Protein AF-A0AAU6KZG9-F1 (afdb_monomer)

Secondary structure (DSSP, 8-state):
-------S------S-TTHHHHH-SHHHHHHHHHTTHHHHHHHH------STT-----

Radius of gyration: 17.08 Å; Cα contacts (8 Å, |Δi|>4): 7; chains: 1; bounding box: 44×20×41 Å

Sequence (58 aa):
MQSSHAAAAVSSTFDDPNLVAYGGLEPVVRLAERCGLPTLAGEHIRLPVSKAGLRQVP

Foldseek 3Di:
DDDPDPCPDDDDDDPDPCCCVPVNCVVVVVVCVVVVVVVVCVVPPDDDPDPPDPPVDD

pLDDT: mean 76.46, std 14.41, range [48.19, 93.19]

Mean predicted aligned error: 12.06 Å

Solvent-accessible surface area (backbone atoms only — not comparable to full-atom values): 4147 Å² total; per-residue (Å²): 140,83,84,86,73,73,79,88,72,87,87,87,85,75,93,54,96,54,42,55,80,79,64,38,60,64,65,58,53,56,49,38,55,77,70,44,44,64,59,52,43,66,74,73,55,80,78,78,88,67,86,81,72,85,74,80,71,135

Structure (mmCIF, N/CA/C/O backbone):
data_AF-A0AAU6KZG9-F1
#
_entry.id   AF-A0AAU6KZG9-F1
#
loop_
_atom_site.group_PDB
_atom_site.id
_atom_site.type_symbol
_atom_site.label_atom_id
_atom_site.label_alt_id
_atom_site.label_comp_id
_atom_site.label_asym_id
_atom_site.label_entity_id
_atom_site.label_seq_id
_atom_site.pdbx_PDB_ins_code
_atom_site.Cartn_x
_atom_site.Cartn_y
_atom_site.Cartn_z
_atom_site.occupancy
_atom_site.B_iso_or_equiv
_atom_site.auth_seq_id
_atom_site.auth_comp_id
_atom_site.auth_asym_id
_atom_site.auth_atom_id
_atom_site.pdbx_PDB_model_num
ATOM 1 N N . MET A 1 1 ? -29.367 13.307 -12.654 1.00 48.19 1 MET A N 1
ATOM 2 C CA . MET A 1 1 ? -28.998 11.876 -12.646 1.00 48.19 1 MET A CA 1
ATOM 3 C C . MET A 1 1 ? -28.334 11.588 -11.314 1.00 48.19 1 MET A C 1
ATOM 5 O O . MET A 1 1 ? -27.407 12.305 -10.971 1.00 48.19 1 MET A O 1
ATOM 9 N N . GLN A 1 2 ? -28.850 10.637 -10.538 1.00 55.97 2 GLN A N 1
ATOM 10 C CA . GLN A 1 2 ? -28.346 10.305 -9.203 1.00 55.97 2 GLN A CA 1
ATOM 11 C C . GLN A 1 2 ? -27.897 8.843 -9.251 1.00 55.97 2 GLN A C 1
ATOM 13 O O . GLN A 1 2 ? -28.713 7.960 -9.495 1.00 55.97 2 GLN A O 1
ATOM 18 N N . SER A 1 3 ? -26.593 8.592 -9.139 1.00 50.78 3 SER A N 1
ATOM 19 C CA . SER A 1 3 ? -26.039 7.238 -9.182 1.00 50.78 3 SER A CA 1
ATOM 20 C C . SER A 1 3 ? -26.296 6.529 -7.851 1.00 50.78 3 SER A C 1
ATOM 22 O O . SER A 1 3 ? -25.765 6.941 -6.823 1.00 50.78 3 SER A O 1
ATOM 24 N N . SER A 1 4 ? -27.072 5.445 -7.866 1.00 52.75 4 SER A N 1
ATOM 25 C CA . SER A 1 4 ? -27.392 4.609 -6.694 1.00 52.75 4 SER A CA 1
ATOM 26 C C . SER A 1 4 ? -26.283 3.618 -6.308 1.00 52.75 4 SER A C 1
ATOM 28 O O . SER A 1 4 ? -26.563 2.582 -5.709 1.00 52.75 4 SER A O 1
ATOM 30 N N . HIS A 1 5 ? -25.022 3.896 -6.650 1.00 55.25 5 HIS A N 1
ATOM 31 C CA . HIS A 1 5 ? -23.912 3.031 -6.258 1.00 55.25 5 HIS A CA 1
ATOM 32 C C . HIS A 1 5 ? -23.572 3.277 -4.783 1.00 55.25 5 HIS A C 1
ATOM 34 O O . HIS A 1 5 ? -22.794 4.166 -4.448 1.00 55.25 5 HIS A O 1
ATOM 40 N N . ALA A 1 6 ? -24.142 2.472 -3.887 1.00 61.81 6 ALA A N 1
ATOM 41 C CA . ALA A 1 6 ? -23.467 2.190 -2.628 1.00 61.81 6 ALA A CA 1
ATOM 42 C C . ALA A 1 6 ? -22.182 1.433 -2.998 1.00 61.81 6 ALA A C 1
ATOM 44 O O . ALA A 1 6 ? -22.251 0.410 -3.686 1.00 61.81 6 ALA A O 1
ATOM 45 N N . ALA A 1 7 ? -21.014 1.970 -2.647 1.00 61.59 7 ALA A N 1
ATOM 46 C CA . ALA A 1 7 ? -19.720 1.378 -2.969 1.00 61.59 7 ALA A CA 1
ATOM 47 C C . ALA A 1 7 ? -19.526 0.067 -2.185 1.00 61.59 7 ALA A C 1
ATOM 49 O O . ALA A 1 7 ? -18.838 0.032 -1.174 1.00 61.59 7 ALA A O 1
ATOM 50 N N . ALA A 1 8 ? -20.169 -1.016 -2.624 1.00 63.88 8 ALA A N 1
ATOM 51 C CA . ALA A 1 8 ? -19.994 -2.336 -2.024 1.00 63.88 8 ALA A CA 1
ATOM 52 C C . ALA A 1 8 ? -18.583 -2.897 -2.298 1.00 63.88 8 ALA A C 1
ATOM 54 O O . ALA A 1 8 ? -18.097 -3.723 -1.534 1.00 63.88 8 ALA A O 1
ATOM 55 N N . ALA A 1 9 ? -17.914 -2.412 -3.352 1.00 60.81 9 ALA A N 1
ATOM 56 C CA . ALA A 1 9 ? -16.485 -2.582 -3.601 1.00 60.81 9 ALA A CA 1
ATOM 57 C C . A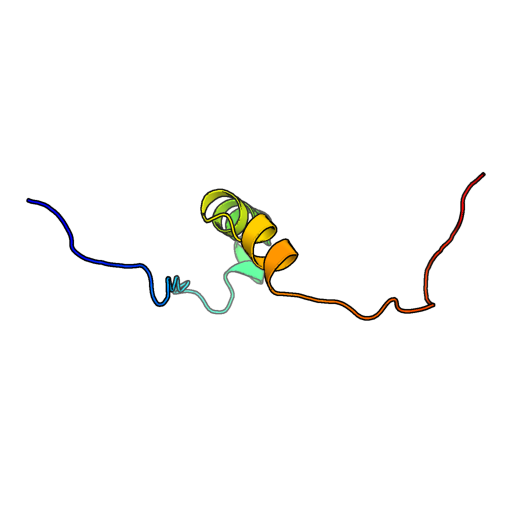LA A 1 9 ? -16.016 -1.562 -4.654 1.00 60.81 9 ALA A C 1
ATOM 59 O O . ALA A 1 9 ? -16.654 -1.410 -5.696 1.00 60.81 9 ALA A O 1
ATOM 60 N N . VAL A 1 10 ? -14.901 -0.875 -4.397 1.00 62.16 10 VAL A N 1
ATOM 61 C CA . VAL A 1 10 ? -14.186 -0.065 -5.397 1.00 62.16 10 VAL A CA 1
ATOM 62 C C . VAL A 1 10 ? -12.965 -0.868 -5.836 1.00 62.16 10 VAL A C 1
ATOM 64 O O . VAL A 1 10 ? -12.204 -1.329 -4.989 1.00 62.16 10 VAL A O 1
ATOM 67 N N . SER A 1 11 ? -12.784 -1.058 -7.143 1.00 65.31 11 SER A N 1
ATOM 68 C CA . SER A 1 11 ? -11.629 -1.757 -7.716 1.00 65.31 11 SER A CA 1
ATOM 69 C C . SER A 1 11 ? -10.917 -0.846 -8.713 1.00 65.31 11 SER A C 1
ATOM 71 O O . SER A 1 11 ? -11.567 -0.180 -9.519 1.00 65.31 11 SER A O 1
ATOM 73 N N . SER A 1 12 ? -9.587 -0.806 -8.64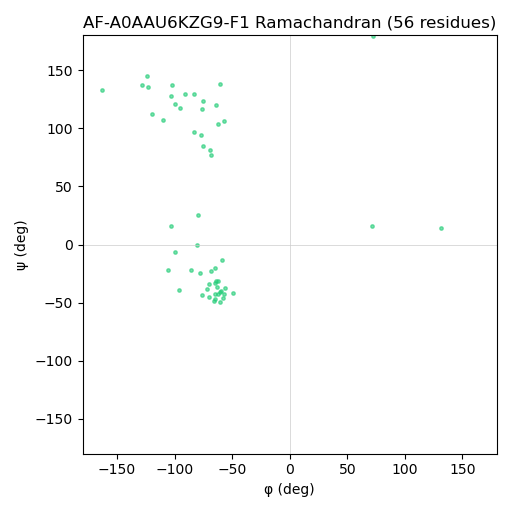2 1.00 68.31 12 SER A N 1
ATOM 74 C CA . SER A 1 12 ? -8.714 -0.174 -9.628 1.00 68.31 12 SER A CA 1
ATOM 75 C C . SER A 1 12 ? -7.632 -1.171 -10.048 1.00 68.31 12 SER A C 1
ATOM 77 O O . SER A 1 12 ? -7.075 -1.887 -9.216 1.00 68.31 12 SER A O 1
ATOM 79 N N . THR A 1 13 ? -7.351 -1.224 -11.349 1.00 75.06 13 THR A N 1
ATOM 80 C CA . THR A 1 13 ? -6.338 -2.098 -11.952 1.00 75.06 13 THR A CA 1
ATOM 81 C C . THR A 1 13 ? -5.354 -1.246 -12.737 1.00 75.06 13 THR A C 1
ATOM 83 O O . THR A 1 13 ? -5.727 -0.231 -13.322 1.00 75.06 13 THR A O 1
ATOM 86 N N . PHE A 1 14 ? -4.095 -1.667 -12.731 1.00 76.75 14 PHE A N 1
ATOM 87 C CA . PHE A 1 14 ? -3.056 -1.128 -13.594 1.00 76.75 14 PHE A CA 1
ATOM 88 C C . PHE A 1 14 ? -2.816 -2.095 -14.756 1.00 76.75 14 PHE A C 1
ATOM 90 O O . PHE A 1 14 ? -2.754 -3.303 -14.532 1.00 76.75 14 PHE A O 1
ATOM 97 N N . ASP A 1 15 ? -2.670 -1.570 -15.973 1.00 84.88 15 ASP A N 1
ATOM 98 C CA . ASP A 1 15 ? -2.549 -2.392 -17.188 1.00 84.88 15 ASP A CA 1
ATOM 99 C C . ASP A 1 15 ? -1.150 -3.003 -17.373 1.00 84.88 15 ASP A C 1
ATOM 101 O O . ASP A 1 15 ? -0.998 -4.030 -18.034 1.00 84.88 15 ASP A O 1
ATOM 105 N N . ASP A 1 16 ? -0.120 -2.387 -16.784 1.00 83.62 16 ASP A N 1
ATOM 106 C CA . ASP A 1 16 ? 1.261 -2.866 -16.859 1.00 83.62 16 ASP A CA 1
ATOM 107 C C . ASP A 1 16 ? 1.612 -3.724 -15.626 1.00 83.62 16 ASP A C 1
ATOM 109 O O . ASP A 1 16 ? 1.648 -3.199 -14.505 1.00 83.62 16 ASP A O 1
ATOM 113 N N . PRO A 1 17 ? 1.931 -5.023 -15.796 1.00 81.56 17 PRO A N 1
ATOM 114 C CA . PRO A 1 17 ? 2.344 -5.884 -14.686 1.00 81.56 17 PRO A CA 1
ATOM 115 C C . PRO A 1 17 ? 3.677 -5.456 -14.046 1.00 81.56 17 PRO A C 1
ATOM 117 O O . PRO A 1 17 ? 3.953 -5.809 -12.902 1.00 81.56 17 PRO A O 1
ATOM 120 N N . ASN A 1 18 ? 4.495 -4.682 -14.759 1.00 84.81 18 ASN A N 1
ATOM 121 C CA . ASN A 1 18 ? 5.780 -4.148 -14.319 1.00 84.81 18 ASN A CA 1
ATOM 122 C C . ASN A 1 18 ? 5.703 -2.662 -13.943 1.00 84.81 18 ASN A C 1
ATOM 124 O O . ASN A 1 18 ? 6.747 -2.016 -13.813 1.00 84.81 18 ASN A O 1
ATOM 128 N N . LEU A 1 19 ? 4.503 -2.107 -13.725 1.00 83.69 19 LEU A N 1
ATOM 129 C CA . LEU A 1 19 ? 4.323 -0.689 -13.401 1.00 83.69 19 LEU A CA 1
ATOM 130 C C . LEU A 1 19 ? 5.244 -0.220 -12.268 1.00 83.69 19 LEU A C 1
ATOM 132 O O . LEU A 1 19 ? 5.818 0.857 -12.352 1.00 83.69 19 LEU A O 1
ATOM 136 N N . VAL A 1 20 ? 5.418 -1.026 -11.219 1.00 84.56 20 VAL A N 1
ATOM 137 C CA . VAL A 1 20 ? 6.282 -0.663 -10.083 1.00 84.56 20 VAL A CA 1
ATOM 138 C C . VAL A 1 20 ? 7.763 -0.665 -10.471 1.00 84.56 20 VAL A C 1
ATOM 140 O O . VAL A 1 20 ? 8.524 0.158 -9.972 1.00 84.56 20 VAL A O 1
ATOM 143 N N . ALA A 1 21 ? 8.183 -1.555 -11.371 1.00 85.50 21 ALA A N 1
ATOM 144 C CA . ALA A 1 21 ? 9.571 -1.637 -11.817 1.00 85.50 21 ALA A CA 1
ATOM 145 C C . ALA A 1 21 ? 9.957 -0.453 -12.718 1.00 85.50 21 ALA A C 1
ATOM 147 O O . ALA A 1 21 ? 11.069 0.059 -12.606 1.00 85.50 21 ALA A O 1
ATOM 148 N N . TYR A 1 22 ? 9.043 -0.002 -13.582 1.00 84.31 22 TYR A N 1
ATOM 149 C CA . TYR A 1 22 ? 9.311 1.078 -14.540 1.00 84.31 22 TYR A CA 1
ATOM 150 C C . TYR A 1 22 ? 8.854 2.460 -14.063 1.00 84.31 22 TYR A C 1
ATOM 152 O O . TYR A 1 22 ? 9.541 3.451 -14.295 1.00 84.31 22 TYR A O 1
ATOM 160 N N . GLY A 1 23 ? 7.703 2.535 -13.397 1.00 82.12 23 GLY A N 1
ATOM 161 C CA . GLY A 1 23 ? 7.091 3.766 -12.890 1.00 82.12 23 GLY A CA 1
ATOM 162 C C . GLY A 1 23 ? 7.335 4.020 -11.403 1.00 82.12 23 GLY A C 1
ATOM 163 O O . GLY A 1 23 ? 6.983 5.084 -10.897 1.00 82.12 23 GLY A O 1
ATOM 164 N N . GLY A 1 24 ? 7.949 3.070 -10.696 1.00 86.69 24 GLY A N 1
ATOM 165 C CA . GLY A 1 24 ? 8.185 3.175 -9.263 1.00 86.69 24 GLY A CA 1
ATOM 166 C C . GLY A 1 24 ? 6.913 3.024 -8.424 1.00 86.69 24 GLY A C 1
ATOM 167 O O . GLY A 1 24 ? 5.801 2.836 -8.917 1.00 86.69 24 GLY A O 1
ATOM 168 N N . LEU A 1 25 ? 7.091 3.103 -7.105 1.00 89.00 25 LEU A N 1
ATOM 169 C CA . LEU A 1 25 ? 6.001 2.940 -6.140 1.00 89.00 25 LEU A CA 1
ATOM 170 C C . LEU A 1 25 ? 5.227 4.249 -5.878 1.00 89.00 25 LEU A C 1
ATOM 172 O O . LEU A 1 25 ? 4.073 4.207 -5.457 1.00 89.00 25 LEU A O 1
ATOM 176 N N . GLU A 1 26 ? 5.839 5.409 -6.139 1.00 90.19 26 GLU A N 1
ATOM 177 C CA . GLU A 1 26 ? 5.264 6.733 -5.844 1.00 90.19 26 GLU A CA 1
ATOM 178 C C . GLU A 1 26 ? 3.900 6.973 -6.522 1.00 90.19 26 GLU A C 1
ATOM 180 O O . GLU A 1 26 ? 2.958 7.341 -5.811 1.00 90.19 26 GLU A O 1
ATOM 185 N N . PRO A 1 27 ? 3.700 6.670 -7.820 1.00 8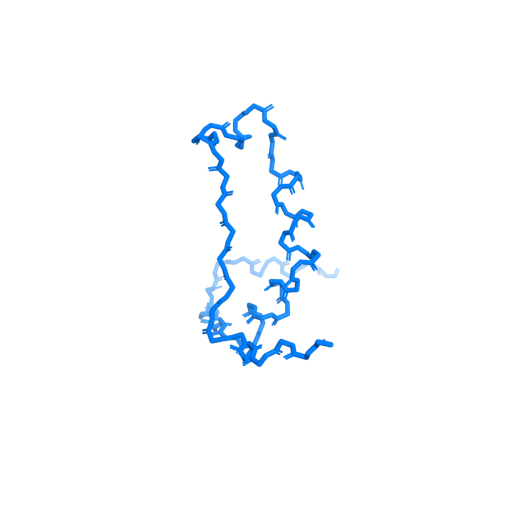4.38 27 PRO A N 1
ATOM 186 C CA . PRO A 1 27 ? 2.399 6.855 -8.464 1.00 84.38 27 PRO A CA 1
ATOM 187 C C . PRO A 1 27 ? 1.295 5.975 -7.861 1.00 84.38 27 PRO A C 1
ATOM 189 O O . PRO A 1 27 ? 0.151 6.418 -7.721 1.00 84.38 27 PRO A O 1
ATOM 192 N N . VAL A 1 28 ? 1.642 4.742 -7.471 1.00 84.94 28 VAL A N 1
ATOM 193 C CA . VAL A 1 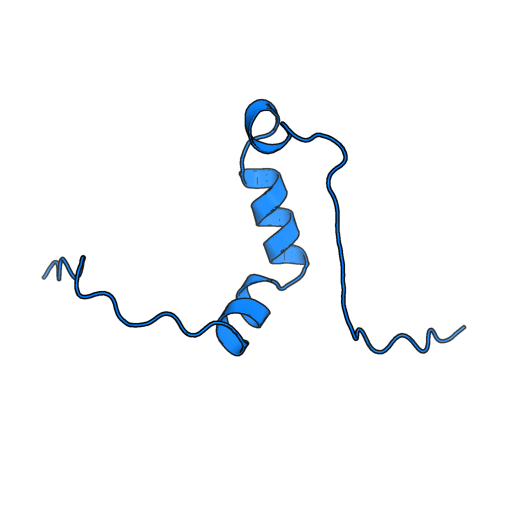28 ? 0.716 3.762 -6.882 1.00 84.94 28 VAL A CA 1
ATOM 194 C C . VAL A 1 28 ? 0.301 4.187 -5.474 1.00 84.94 28 VAL A C 1
ATOM 196 O O . VAL A 1 28 ? -0.888 4.188 -5.156 1.00 84.94 28 VAL A O 1
ATOM 199 N N . VAL A 1 29 ? 1.256 4.620 -4.648 1.00 90.06 29 VAL A N 1
ATOM 200 C CA . VAL A 1 29 ? 0.989 5.104 -3.283 1.00 90.06 29 VAL A CA 1
ATOM 201 C C . VAL A 1 29 ? 0.146 6.373 -3.312 1.00 90.06 29 VAL A C 1
ATOM 203 O O . VAL A 1 29 ? -0.850 6.462 -2.598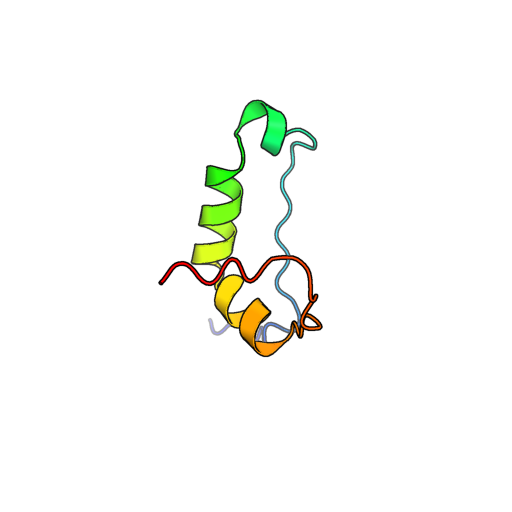 1.00 90.06 29 VAL A O 1
ATOM 206 N N . ARG A 1 30 ? 0.447 7.316 -4.210 1.00 90.69 30 ARG A N 1
ATOM 207 C CA . ARG A 1 30 ? -0.362 8.535 -4.350 1.00 90.69 30 ARG A CA 1
ATOM 208 C C . ARG A 1 30 ? -1.779 8.248 -4.836 1.00 90.69 30 ARG A C 1
ATOM 210 O O . ARG A 1 30 ? -2.701 8.974 -4.470 1.00 90.69 30 ARG A O 1
ATOM 217 N N . LEU A 1 31 ? -1.982 7.232 -5.679 1.00 86.56 31 LEU A N 1
ATOM 218 C CA . LEU A 1 31 ? -3.332 6.791 -6.038 1.00 86.56 31 LEU A CA 1
ATOM 219 C C . LEU A 1 31 ? -4.062 6.221 -4.819 1.00 86.56 31 LEU A C 1
ATOM 221 O O . LEU A 1 31 ? -5.192 6.625 -4.558 1.00 86.56 31 LEU A O 1
ATOM 225 N N . ALA A 1 32 ? -3.407 5.349 -4.054 1.00 89.06 32 ALA A N 1
ATOM 226 C CA . ALA A 1 32 ? -3.966 4.770 -2.837 1.00 89.06 32 ALA A CA 1
ATOM 227 C C . ALA A 1 32 ? -4.378 5.842 -1.809 1.00 89.06 32 ALA A C 1
ATOM 229 O O . ALA A 1 32 ? -5.471 5.765 -1.250 1.00 89.06 32 ALA A O 1
ATOM 230 N N . GLU A 1 33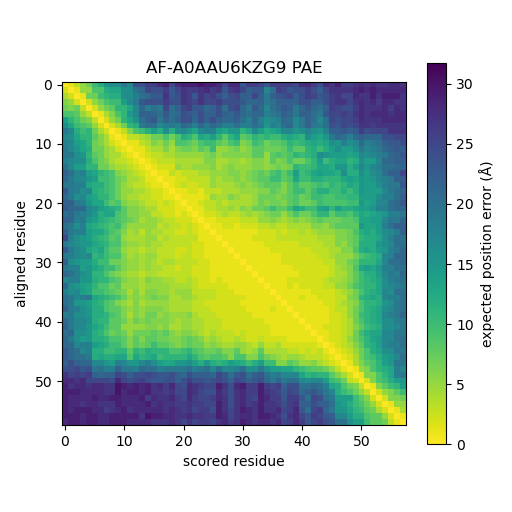 ? -3.553 6.873 -1.610 1.00 91.31 33 GLU A N 1
ATOM 231 C CA . GLU A 1 33 ? -3.865 8.021 -0.749 1.00 91.31 33 GLU A C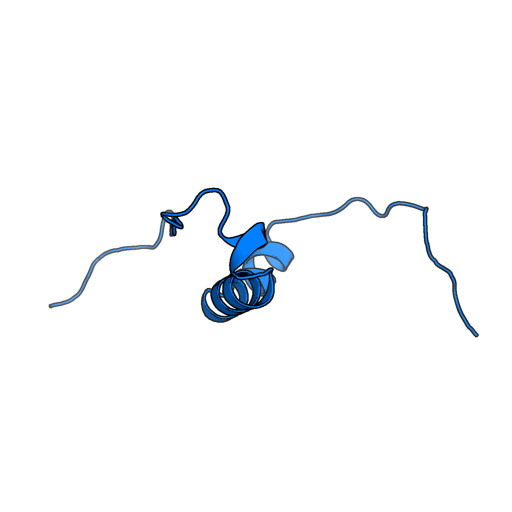A 1
ATOM 232 C C . GLU A 1 33 ? -5.110 8.779 -1.220 1.00 91.31 33 GLU A C 1
ATOM 234 O O . GLU A 1 33 ? -6.025 9.010 -0.431 1.00 91.31 33 GLU A O 1
ATOM 239 N N . ARG A 1 34 ? -5.187 9.121 -2.516 1.00 89.44 34 ARG A N 1
ATOM 240 C CA . ARG A 1 34 ? -6.355 9.815 -3.093 1.00 89.44 34 ARG A CA 1
ATOM 241 C C . ARG A 1 34 ? -7.637 8.992 -2.989 1.00 89.44 34 ARG A C 1
ATOM 243 O O . ARG A 1 34 ? -8.715 9.563 -2.871 1.00 89.44 34 ARG A O 1
ATOM 250 N N . CYS A 1 35 ? -7.522 7.669 -3.034 1.00 88.75 35 CYS A N 1
ATOM 251 C CA . CYS A 1 35 ? -8.643 6.751 -2.859 1.00 88.75 35 CYS A CA 1
ATOM 252 C C . CYS A 1 35 ? -9.015 6.512 -1.385 1.00 88.75 35 CYS A C 1
ATOM 254 O O . CYS A 1 35 ? -9.942 5.751 -1.124 1.00 88.75 35 CYS A O 1
ATOM 256 N N . GLY A 1 36 ? -8.316 7.123 -0.420 1.00 90.31 36 GLY A N 1
ATOM 257 C CA . GLY A 1 36 ? -8.596 6.944 1.007 1.00 90.31 36 GLY A CA 1
ATOM 258 C C . GLY A 1 36 ? -8.204 5.568 1.554 1.00 90.31 36 GLY A C 1
ATOM 259 O O . GLY A 1 36 ? -8.630 5.197 2.649 1.00 90.31 36 GLY A O 1
ATOM 260 N N . LEU A 1 37 ? -7.374 4.809 0.827 1.00 90.12 37 LEU A N 1
ATOM 261 C CA . LEU A 1 37 ? -6.940 3.473 1.238 1.00 90.12 37 LEU A CA 1
ATOM 262 C C . LEU A 1 37 ? -6.258 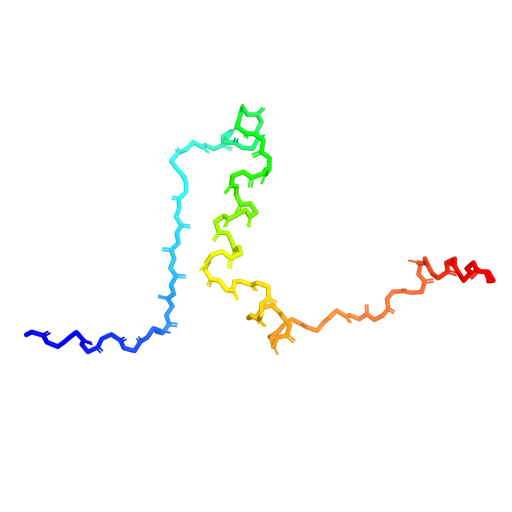3.450 2.620 1.00 90.12 37 LEU A C 1
ATOM 264 O O . LEU A 1 37 ? -6.522 2.507 3.363 1.00 90.12 37 LEU A O 1
ATOM 268 N N . PRO A 1 38 ? -5.439 4.449 3.025 1.00 90.88 38 PRO A N 1
ATOM 269 C CA . PRO A 1 38 ? -4.841 4.459 4.362 1.00 90.88 38 PRO A CA 1
ATOM 270 C C . PRO A 1 38 ? -5.876 4.476 5.494 1.00 90.88 38 PRO A C 1
ATOM 272 O O . PRO A 1 38 ? -5.722 3.757 6.480 1.00 90.88 38 PRO A O 1
ATOM 275 N N . THR A 1 39 ? -6.949 5.254 5.341 1.00 91.94 39 THR A N 1
ATOM 276 C CA . THR A 1 39 ? -8.036 5.326 6.327 1.00 91.94 39 THR A CA 1
ATOM 277 C C . THR A 1 39 ? -8.771 3.995 6.409 1.00 91.94 39 THR A C 1
ATOM 279 O O . THR A 1 39 ? -8.899 3.431 7.494 1.00 91.94 39 THR A O 1
ATOM 282 N N . LEU A 1 40 ? -9.149 3.435 5.256 1.00 90.06 40 LEU A N 1
ATOM 283 C CA . LEU A 1 40 ? -9.822 2.138 5.180 1.00 90.0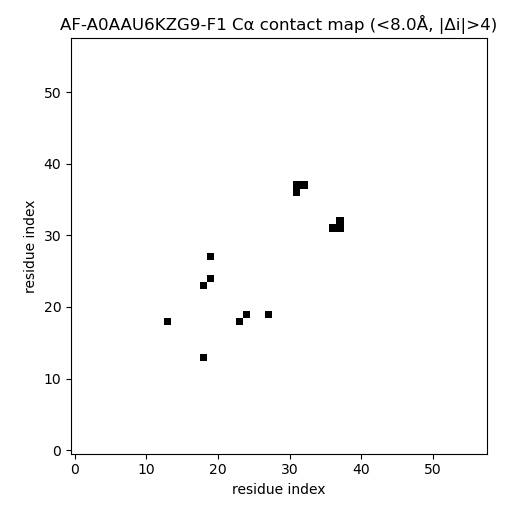6 40 LEU A CA 1
ATOM 284 C C . LEU A 1 40 ? -8.956 1.012 5.775 1.00 90.06 40 LEU A C 1
ATOM 286 O O . LEU A 1 40 ? -9.443 0.144 6.497 1.00 90.06 40 LEU A O 1
ATOM 290 N N . ALA A 1 41 ? -7.648 1.041 5.522 1.00 90.75 41 ALA A N 1
ATOM 291 C CA . ALA A 1 41 ? -6.707 0.099 6.111 1.00 90.75 41 ALA A CA 1
ATOM 292 C C . ALA A 1 41 ? -6.666 0.218 7.644 1.00 90.75 41 ALA A C 1
ATOM 294 O O . ALA A 1 41 ? -6.689 -0.801 8.326 1.00 90.75 41 ALA A O 1
ATOM 295 N N . GLY A 1 42 ? -6.661 1.434 8.200 1.00 90.50 42 GLY A N 1
ATOM 296 C CA . GLY A 1 42 ? -6.719 1.646 9.652 1.00 90.50 42 GLY A CA 1
ATOM 297 C C . GLY A 1 42 ? -8.021 1.151 10.301 1.00 90.50 42 GLY A C 1
ATOM 298 O O . GLY A 1 42 ? -8.020 0.694 11.449 1.00 90.50 42 GLY A O 1
ATOM 299 N N . GLU A 1 43 ? -9.129 1.196 9.564 1.00 93.19 43 GLU A N 1
ATOM 300 C CA . GLU A 1 43 ? -10.434 0.714 10.021 1.00 93.19 43 GLU A CA 1
ATOM 301 C C . GLU A 1 43 ? -10.528 -0.818 9.993 1.00 93.19 43 GLU A C 1
ATOM 303 O O . GLU A 1 43 ? -10.988 -1.422 10.966 1.00 93.19 43 GLU A O 1
ATOM 308 N N . HIS A 1 44 ? -10.046 -1.451 8.919 1.00 90.25 44 HIS A N 1
ATOM 309 C CA . HIS A 1 44 ? -10.301 -2.868 8.642 1.00 90.25 44 HIS A CA 1
ATOM 310 C C . HIS A 1 44 ? -9.115 -3.807 8.888 1.00 90.25 44 HIS A C 1
ATOM 312 O O . HIS A 1 44 ? -9.322 -5.004 9.093 1.00 90.25 44 HIS A O 1
ATOM 318 N N . ILE A 1 45 ? -7.876 -3.310 8.882 1.00 91.38 45 ILE A N 1
ATOM 319 C CA . ILE A 1 45 ? -6.680 -4.136 9.066 1.00 91.38 45 ILE A CA 1
ATOM 320 C C . ILE A 1 45 ? -6.209 -4.020 10.516 1.00 91.38 45 ILE A C 1
ATOM 322 O O . ILE A 1 45 ? -5.882 -2.947 11.022 1.00 91.38 45 ILE A O 1
ATOM 326 N N . ARG A 1 46 ? -6.147 -5.161 11.206 1.00 88.50 46 ARG A N 1
ATOM 327 C CA . ARG A 1 46 ? -5.522 -5.286 12.526 1.00 88.50 46 ARG A CA 1
ATOM 328 C C . ARG A 1 46 ? -4.247 -6.094 12.373 1.00 88.50 46 ARG A C 1
ATOM 330 O O . ARG A 1 46 ? -4.295 -7.300 12.153 1.00 88.50 46 ARG A O 1
ATOM 337 N N . LEU A 1 47 ? -3.108 -5.419 12.476 1.00 84.19 47 LEU A N 1
ATOM 338 C CA . LEU A 1 47 ? -1.819 -6.095 12.506 1.00 84.19 47 LEU A CA 1
ATOM 339 C C . LEU A 1 47 ? -1.546 -6.563 13.941 1.00 84.19 47 LEU A C 1
ATOM 341 O O . LEU A 1 47 ? -1.667 -5.756 14.869 1.00 84.19 47 LEU A O 1
ATOM 345 N N . PRO A 1 48 ? -1.188 -7.840 14.162 1.00 81.75 48 PRO A N 1
ATOM 346 C CA . PRO A 1 48 ? -0.682 -8.252 15.460 1.00 81.75 48 PRO A CA 1
ATOM 347 C C . PRO A 1 48 ? 0.594 -7.459 15.752 1.00 81.75 48 PRO A C 1
ATOM 349 O O . PRO A 1 48 ? 1.432 -7.280 14.868 1.00 81.75 48 PRO A O 1
ATOM 352 N N . VAL A 1 49 ? 0.756 -6.983 16.989 1.00 72.38 49 VAL A N 1
ATOM 353 C CA . VAL A 1 49 ? 2.012 -6.349 17.406 1.00 72.38 49 VAL A CA 1
ATOM 354 C C . VAL A 1 49 ? 3.119 -7.395 17.310 1.00 72.38 49 VAL A C 1
ATOM 356 O O . VAL A 1 49 ? 3.243 -8.284 18.151 1.00 72.38 49 VAL A O 1
ATOM 359 N N . SER A 1 50 ? 3.937 -7.300 16.269 1.00 69.50 50 SER A N 1
ATOM 360 C CA . SER A 1 50 ? 5.168 -8.066 16.155 1.00 69.50 50 SER A CA 1
ATOM 361 C C . SER A 1 50 ? 6.222 -7.459 17.085 1.00 69.50 50 SER A C 1
ATOM 363 O O . SER A 1 50 ? 6.563 -6.286 16.974 1.00 69.50 50 SER A O 1
ATOM 365 N N . LYS A 1 51 ? 6.775 -8.275 17.996 1.00 65.25 51 LYS A N 1
ATOM 366 C CA . LYS A 1 51 ? 7.846 -7.904 18.950 1.00 65.25 51 LYS A CA 1
ATOM 367 C C . LYS A 1 51 ? 9.138 -7.404 18.270 1.00 65.25 51 LYS A C 1
ATOM 369 O O . LYS A 1 51 ? 10.013 -6.853 18.935 1.00 65.25 51 LYS A O 1
ATOM 374 N N . ALA A 1 52 ? 9.288 -7.592 16.963 1.00 61.44 52 ALA A N 1
ATOM 375 C CA . ALA A 1 52 ? 10.472 -7.183 16.226 1.00 61.44 52 ALA A CA 1
ATOM 376 C C . ALA A 1 52 ? 10.392 -5.697 15.845 1.00 61.44 52 ALA A C 1
ATOM 378 O O . ALA A 1 52 ? 9.796 -5.349 14.831 1.00 61.44 52 ALA A O 1
ATOM 379 N N . GLY A 1 53 ? 11.022 -4.833 16.649 1.00 55.84 53 GLY A N 1
ATOM 380 C CA . GLY A 1 53 ? 11.459 -3.521 16.163 1.00 55.84 53 GLY A CA 1
ATOM 381 C C . GLY A 1 53 ? 11.128 -2.286 16.995 1.00 55.84 53 GLY A C 1
ATOM 382 O O . GLY A 1 53 ? 11.322 -1.189 16.481 1.00 55.84 53 GLY A O 1
ATOM 383 N N . LEU A 1 54 ? 10.712 -2.393 18.266 1.00 54.41 54 LEU A N 1
ATOM 384 C CA . LEU A 1 54 ? 10.856 -1.243 19.170 1.00 54.41 54 LEU A CA 1
ATOM 385 C C . LEU A 1 54 ? 12.348 -1.024 19.459 1.00 54.41 54 LEU A C 1
ATOM 387 O O . LEU A 1 54 ? 12.864 -1.412 20.505 1.00 54.41 54 LEU A O 1
ATOM 391 N N . ARG A 1 55 ? 13.044 -0.350 18.541 1.00 52.72 55 ARG A N 1
ATOM 392 C CA . ARG A 1 55 ? 14.147 0.513 18.945 1.00 52.72 55 ARG A CA 1
ATOM 393 C C . ARG A 1 55 ? 13.487 1.753 19.534 1.00 52.72 55 ARG A C 1
ATOM 395 O O . ARG A 1 55 ? 13.224 2.723 18.836 1.00 52.72 55 ARG A O 1
ATOM 402 N N . GLN A 1 56 ? 13.141 1.660 20.816 1.00 56.16 56 GLN A N 1
ATOM 403 C CA . GLN A 1 56 ? 12.962 2.841 21.648 1.00 56.16 56 GLN A CA 1
ATOM 404 C C . GLN A 1 56 ? 14.298 3.584 21.577 1.00 56.16 56 GLN A C 1
ATOM 406 O O . GLN A 1 56 ? 15.315 3.089 22.064 1.00 56.16 56 GLN A O 1
ATOM 411 N N . VAL A 1 57 ? 14.324 4.687 20.839 1.00 55.19 57 VAL A N 1
ATOM 412 C CA . VAL A 1 57 ? 15.420 5.652 20.907 1.00 55.19 57 VAL A CA 1
ATOM 413 C C . VAL A 1 57 ? 14.992 6.658 21.981 1.00 55.19 57 VAL A C 1
ATOM 415 O O . VAL A 1 57 ? 13.826 7.057 21.939 1.00 55.19 57 VAL A O 1
ATOM 418 N N . PRO A 1 58 ? 15.854 6.954 22.972 1.00 53.41 58 PRO A N 1
ATOM 419 C CA . PRO A 1 58 ? 15.514 7.807 24.112 1.00 53.41 58 PRO A CA 1
ATOM 420 C C . PRO A 1 58 ? 15.074 9.213 23.703 1.00 53.41 58 PRO A C 1
ATOM 422 O O . PRO A 1 58 ? 15.538 9.692 22.641 1.00 53.41 58 PRO A O 1
#